Protein AF-A0A397UZJ8-F1 (afdb_monomer)

Solvent-accessible surface area (backbone atoms only — not comparable to full-atom values): 8092 Å² total; per-residue (Å²): 132,84,82,74,68,69,70,55,82,57,39,47,78,68,46,63,51,95,96,43,94,59,41,28,24,28,33,74,71,72,63,54,71,47,63,65,42,72,66,57,50,55,55,48,61,75,68,42,85,66,58,52,74,66,60,54,54,52,46,53,54,48,50,52,51,54,51,53,65,71,64,61,81,81,71,92,78,86,85,90,85,88,84,90,82,83,85,82,87,76,87,76,84,76,79,91,72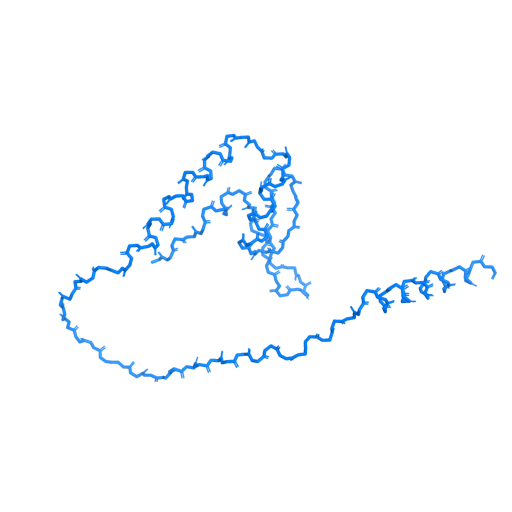,82,80,88,68,80,47,76,66,58,50,51,54,50,53,51,52,52,52,51,58,56,59,62,70,75,109

Foldseek 3Di:
DQDDQPLCVQWAWPQDDVPDPFTKIAGPFPRDIDTPDPVVSVVCQVPPPRDDPVVVVVSVVSNVVSVVVVVPPPDDDDDDDDDDDDDDDDDDPPPPPDPPDQDPVNVVVVVVVVVVVVVVVVD

pLDDT: mean 75.24, std 21.09, range [32.03, 96.19]

Nearest PDB structures (foldseek):
  8tnn-assembly2_E  TM=3.027E-01  e=6.908E+00  Human herpesvirus 4 strain B95-8
  2b8a-assembly1_A  TM=1.884E-01  e=2.389E+00  Rattus norvegicus

Organism: NCBI:txid44941

Mean predicted aligned error: 17.71 Å

Radius of gyration: 23.48 Å; Cα contacts (8 Å, |Δi|>4): 74; chains: 1; bounding box: 44×45×73 Å

Sequence (123 aa):
MGLLHPIWNYFEKLGHVTGFQQPRAKCFECNYEFNEATKPAKKHFKICQLVSNNKYKEYAELEKVYKTTNKKSDSNVEPILSTASSQPSRQSVINFAMVDRITSQEQKALELKFASSIYLFCY

Secondary structure (DSSP, 8-state):
-PPPPGGGGGEEEEEEPTT--SEEEEETTT--EEES-HHHHHHHHHH-TTS-HHHHHHHHHHHHHHHHHHH--------------------------------HHHHHHHHHHHHHHHHTT--

Structure (mmCIF, N/CA/C/O backbone):
data_AF-A0A397UZJ8-F1
#
_entry.id   AF-A0A397UZJ8-F1
#
loop_
_atom_site.group_PDB
_atom_site.id
_atom_site.type_symbol
_atom_site.label_atom_id
_atom_site.label_alt_id
_atom_site.label_comp_id
_atom_site.label_asym_id
_atom_site.label_entity_id
_atom_site.label_seq_id
_atom_site.pdbx_PDB_ins_code
_atom_site.Cartn_x
_atom_site.Cartn_y
_atom_site.Cartn_z
_atom_site.occupancy
_atom_site.B_iso_or_equiv
_atom_site.auth_seq_id
_atom_site.aut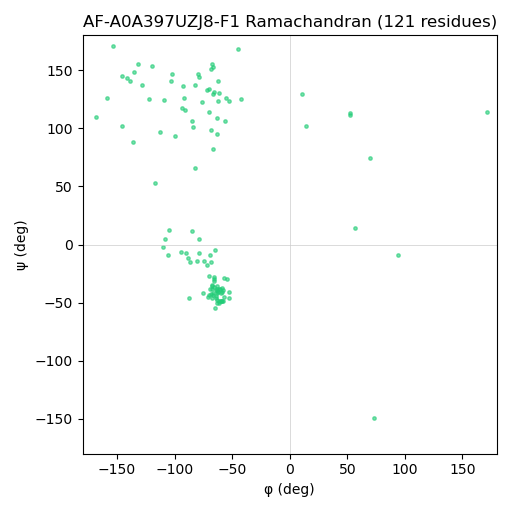h_comp_id
_atom_site.auth_asym_id
_atom_site.auth_atom_id
_atom_site.pdbx_PDB_model_num
ATOM 1 N N . MET A 1 1 ? 2.087 -17.477 16.609 1.00 37.69 1 MET A N 1
ATOM 2 C CA . MET A 1 1 ? 2.001 -16.972 15.221 1.00 37.69 1 MET A CA 1
ATOM 3 C C . MET A 1 1 ? 1.903 -15.457 15.281 1.00 37.69 1 MET A C 1
ATOM 5 O O . MET A 1 1 ? 0.970 -14.960 15.896 1.00 37.69 1 MET A O 1
ATOM 9 N N . GLY A 1 2 ? 2.892 -14.726 14.761 1.00 48.66 2 GLY A N 1
ATOM 10 C CA . GLY A 1 2 ? 2.849 -13.260 14.759 1.00 48.66 2 GLY A CA 1
ATOM 11 C C . GLY A 1 2 ? 1.710 -12.764 13.870 1.00 48.66 2 GLY A C 1
ATOM 12 O O . GLY A 1 2 ? 1.563 -13.239 12.746 1.00 48.66 2 GLY A O 1
ATOM 13 N N . LEU A 1 3 ? 0.889 -11.843 14.373 1.00 61.09 3 LEU A N 1
ATOM 14 C CA . LEU A 1 3 ? -0.151 -11.205 13.568 1.00 61.09 3 LEU A CA 1
ATOM 15 C C . LEU A 1 3 ? 0.524 -10.433 12.427 1.00 61.09 3 LEU A C 1
ATOM 17 O O . LEU A 1 3 ? 1.380 -9.582 12.665 1.00 61.09 3 LEU A O 1
ATOM 21 N N . LEU A 1 4 ? 0.151 -10.734 11.184 1.00 80.25 4 LEU A N 1
ATOM 22 C CA . LEU A 1 4 ? 0.557 -9.938 10.028 1.00 80.25 4 LEU A CA 1
ATOM 23 C C . LEU A 1 4 ? -0.015 -8.522 10.169 1.00 80.25 4 LEU A C 1
ATOM 25 O O . LEU A 1 4 ? -1.143 -8.332 10.623 1.00 80.25 4 LEU A O 1
ATOM 29 N N . HIS A 1 5 ? 0.769 -7.512 9.785 1.00 88.62 5 HIS A N 1
ATOM 30 C CA . HIS A 1 5 ? 0.316 -6.125 9.866 1.00 88.62 5 HIS A CA 1
ATOM 31 C C . HIS A 1 5 ? -0.930 -5.931 8.976 1.00 88.62 5 HIS A C 1
ATOM 33 O O . HIS A 1 5 ? -0.852 -6.224 7.782 1.00 88.62 5 HIS A O 1
ATOM 39 N N . PRO A 1 6 ? -2.034 -5.337 9.472 1.00 93.00 6 PRO A N 1
ATOM 40 C CA . PRO A 1 6 ? -3.311 -5.236 8.742 1.00 93.00 6 PRO A CA 1
ATOM 41 C C . PRO A 1 6 ? -3.260 -4.381 7.467 1.00 93.00 6 PRO A C 1
ATOM 43 O O . PRO A 1 6 ? -4.230 -4.299 6.725 1.00 93.00 6 PRO A O 1
ATOM 46 N N . ILE A 1 7 ? -2.119 -3.738 7.196 1.00 93.75 7 ILE A N 1
ATOM 47 C CA . ILE A 1 7 ? -1.929 -2.947 5.978 1.00 93.75 7 ILE A CA 1
ATOM 48 C C . ILE A 1 7 ? -1.946 -3.858 4.749 1.00 93.75 7 ILE A C 1
ATOM 50 O O . ILE A 1 7 ? -2.382 -3.437 3.688 1.00 93.75 7 ILE A O 1
ATOM 54 N N . TRP A 1 8 ? -1.521 -5.116 4.905 1.00 95.00 8 TRP A N 1
ATOM 55 C CA . TRP A 1 8 ? -1.434 -6.086 3.818 1.00 95.00 8 TRP A CA 1
ATOM 56 C C . TRP A 1 8 ? -2.797 -6.542 3.287 1.00 95.00 8 TRP A C 1
ATOM 58 O O . TRP A 1 8 ? -2.838 -7.144 2.227 1.00 95.00 8 TRP A O 1
ATOM 68 N N . ASN A 1 9 ? -3.907 -6.185 3.940 1.00 94.50 9 ASN A N 1
ATOM 69 C CA . ASN A 1 9 ? -5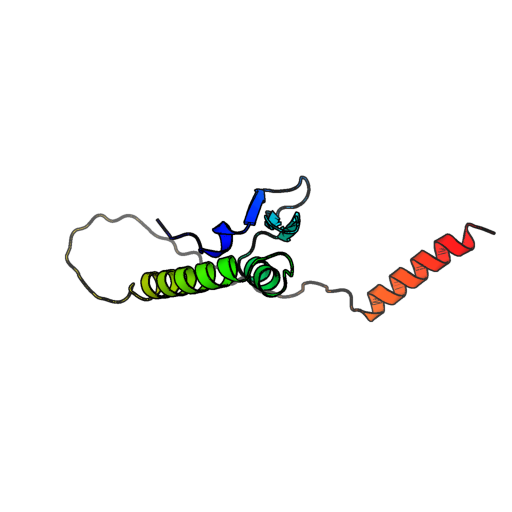.252 -6.416 3.403 1.00 94.50 9 ASN A CA 1
ATOM 70 C C . ASN A 1 9 ? -5.559 -5.547 2.167 1.00 94.50 9 ASN A C 1
ATOM 72 O O . ASN A 1 9 ? -6.515 -5.817 1.452 1.00 94.50 9 ASN A O 1
ATOM 76 N N . TYR A 1 10 ? -4.759 -4.504 1.915 1.00 94.88 10 TYR A N 1
ATOM 77 C CA . TYR A 1 10 ? -4.969 -3.534 0.832 1.00 94.88 10 TYR A CA 1
ATOM 78 C C . TYR A 1 10 ? -3.961 -3.676 -0.320 1.00 94.88 10 TYR A C 1
ATOM 80 O O . TYR A 1 10 ? -3.947 -2.852 -1.240 1.00 94.88 10 TYR A O 1
ATOM 88 N N . PHE A 1 11 ? -3.102 -4.697 -0.261 1.00 95.81 11 PHE A N 1
ATOM 89 C CA . PHE A 1 11 ? -2.035 -4.915 -1.230 1.00 95.81 11 PHE A CA 1
ATOM 90 C C . PHE A 1 11 ? -1.907 -6.392 -1.599 1.00 95.81 11 PHE A C 1
ATOM 92 O O . PHE A 1 11 ? -1.956 -7.267 -0.740 1.00 95.81 11 PHE A O 1
ATOM 99 N N . GLU A 1 12 ? -1.650 -6.654 -2.874 1.00 96.06 12 GLU A N 1
ATOM 100 C CA . GLU A 1 12 ? -1.242 -7.961 -3.377 1.00 96.06 12 GLU A CA 1
ATOM 101 C C . GLU A 1 12 ? 0.266 -8.141 -3.180 1.00 96.06 12 GLU A C 1
ATOM 103 O O . GLU A 1 12 ? 1.034 -7.222 -3.463 1.00 96.06 12 GLU A O 1
ATOM 108 N N . LYS A 1 13 ? 0.713 -9.316 -2.731 1.00 93.88 13 LYS A N 1
ATOM 109 C CA . LYS A 1 13 ? 2.141 -9.659 -2.670 1.00 93.88 13 LYS A CA 1
ATOM 110 C C . LYS A 1 13 ? 2.537 -10.389 -3.949 1.00 93.88 13 LYS A C 1
ATOM 112 O O . LYS A 1 13 ? 2.023 -11.467 -4.218 1.00 93.88 13 LYS A O 1
ATOM 117 N N . LEU A 1 14 ? 3.452 -9.805 -4.719 1.00 90.38 14 LEU A N 1
ATOM 118 C CA . LEU A 1 14 ? 3.869 -10.303 -6.034 1.00 90.38 14 LEU A CA 1
ATOM 119 C C . LEU A 1 14 ? 5.114 -11.206 -5.980 1.00 90.38 14 LEU A C 1
ATOM 121 O O . LEU A 1 14 ? 5.502 -11.777 -6.994 1.00 90.38 14 LEU A O 1
ATOM 125 N N . GLY A 1 15 ? 5.758 -11.339 -4.817 1.00 89.62 15 GLY A N 1
ATOM 126 C CA . GLY A 1 15 ? 6.997 -12.106 -4.684 1.00 89.62 15 GLY A CA 1
ATOM 127 C C . GLY A 1 15 ? 8.197 -11.389 -5.308 1.00 89.62 15 GLY A C 1
ATOM 128 O O . GLY A 1 15 ? 8.272 -10.161 -5.285 1.00 89.62 15 GLY A O 1
ATOM 129 N N . HIS A 1 16 ? 9.162 -12.151 -5.821 1.00 88.75 16 HIS A N 1
ATOM 130 C CA . HIS A 1 16 ? 10.432 -11.629 -6.334 1.00 88.75 16 HIS A CA 1
ATOM 131 C C . HIS A 1 16 ? 10.439 -11.568 -7.861 1.00 88.75 16 HIS A C 1
ATOM 133 O O . HIS A 1 16 ? 9.889 -12.441 -8.528 1.00 88.75 16 HIS A O 1
ATOM 139 N N . VAL A 1 17 ? 11.127 -10.567 -8.408 1.00 82.12 17 VAL A N 1
ATOM 140 C CA . VAL A 1 17 ? 11.456 -10.512 -9.838 1.00 82.12 17 VAL A CA 1
ATOM 141 C C . VAL A 1 17 ? 12.826 -11.147 -10.033 1.00 82.12 17 VAL A C 1
ATOM 143 O O . VAL A 1 17 ? 13.749 -10.869 -9.268 1.00 82.12 17 VAL A O 1
ATOM 146 N N . THR A 1 18 ? 12.983 -11.984 -11.056 1.00 83.38 18 THR A N 1
ATOM 147 C CA . THR A 1 18 ? 14.274 -12.593 -11.399 1.00 83.38 18 THR A CA 1
ATOM 148 C C . THR A 1 18 ? 15.355 -11.515 -11.538 1.00 83.38 18 THR A C 1
ATOM 150 O O . THR A 1 18 ? 15.192 -10.564 -12.297 1.00 83.38 18 THR A O 1
ATOM 153 N N . GLY A 1 19 ? 16.447 -11.642 -10.777 1.00 85.62 19 GLY A N 1
ATOM 154 C CA . GLY A 1 19 ? 17.527 -10.645 -10.716 1.00 85.62 19 GLY A CA 1
ATOM 155 C C . GLY A 1 19 ? 17.405 -9.615 -9.583 1.00 85.62 19 GLY A C 1
ATOM 156 O O . GLY A 1 19 ? 18.373 -8.913 -9.306 1.00 85.62 19 GLY A O 1
ATOM 157 N N . PHE A 1 20 ? 16.277 -9.565 -8.867 1.00 80.19 20 PHE A N 1
ATOM 158 C CA . PHE A 1 20 ? 16.077 -8.708 -7.696 1.00 80.19 20 PHE A CA 1
ATOM 159 C C . PHE A 1 20 ? 15.702 -9.538 -6.465 1.00 80.19 20 PHE A C 1
ATOM 161 O O . PHE A 1 20 ? 14.714 -10.266 -6.452 1.00 80.19 20 PHE A O 1
ATOM 168 N N . GLN A 1 21 ? 16.467 -9.384 -5.382 1.00 85.44 21 GLN A N 1
ATOM 169 C CA . GLN A 1 21 ? 16.213 -10.095 -4.121 1.00 85.44 21 GLN A CA 1
ATOM 170 C C . GLN A 1 21 ? 15.082 -9.488 -3.282 1.00 85.44 21 GLN A C 1
ATOM 172 O O . GLN A 1 21 ? 14.724 -10.047 -2.251 1.00 85.44 21 GLN A O 1
ATOM 177 N N . GLN A 1 22 ? 14.535 -8.332 -3.666 1.00 87.44 22 GLN A N 1
ATOM 178 C CA . GLN A 1 22 ? 13.507 -7.665 -2.872 1.00 87.44 22 GLN A CA 1
ATOM 179 C C . GLN A 1 22 ? 12.107 -8.106 -3.315 1.00 87.44 22 GLN A C 1
ATOM 181 O O . GLN A 1 22 ? 11.791 -7.982 -4.502 1.00 87.44 22 GLN A O 1
ATOM 186 N N . PRO A 1 23 ? 11.260 -8.590 -2.388 1.00 91.44 23 PRO A N 1
ATOM 187 C CA . PRO A 1 23 ? 9.880 -8.906 -2.707 1.00 91.44 23 PRO A CA 1
ATOM 188 C C . PRO A 1 23 ? 9.108 -7.626 -3.037 1.00 91.44 23 PRO A C 1
ATOM 190 O O . PRO A 1 23 ? 9.445 -6.535 -2.562 1.00 91.44 23 PRO A O 1
ATOM 193 N N . ARG A 1 24 ? 8.070 -7.746 -3.861 1.00 93.31 24 ARG A N 1
ATOM 194 C CA . ARG A 1 24 ? 7.245 -6.633 -4.341 1.00 93.31 24 ARG A CA 1
ATOM 195 C C . ARG A 1 24 ? 5.795 -6.804 -3.917 1.00 93.31 24 ARG A C 1
ATOM 197 O O . ARG A 1 24 ? 5.302 -7.913 -3.733 1.00 93.31 24 ARG A O 1
ATOM 204 N N . ALA A 1 25 ? 5.108 -5.680 -3.800 1.00 95.00 25 ALA A N 1
ATOM 205 C CA . ALA A 1 25 ? 3.686 -5.606 -3.542 1.00 95.00 25 ALA A CA 1
ATOM 206 C C . ALA A 1 25 ? 3.017 -4.623 -4.507 1.00 95.00 25 ALA A C 1
ATOM 208 O O . ALA A 1 25 ? 3.662 -3.702 -5.012 1.00 95.00 25 ALA A O 1
ATOM 209 N N . LYS A 1 26 ? 1.721 -4.814 -4.741 1.00 95.75 26 LYS A N 1
ATOM 210 C CA . LYS A 1 26 ? 0.897 -4.013 -5.649 1.00 95.75 26 LYS A CA 1
ATOM 211 C C . LYS A 1 26 ? -0.357 -3.525 -4.938 1.00 95.75 26 LYS A C 1
ATOM 213 O O . LYS A 1 26 ? -0.982 -4.276 -4.198 1.00 95.75 26 LYS A O 1
ATOM 218 N N . CYS A 1 27 ? -0.732 -2.266 -5.136 1.00 96.06 27 CYS A N 1
ATOM 219 C CA . CYS A 1 27 ? -1.988 -1.733 -4.604 1.00 96.06 27 CYS A CA 1
ATOM 220 C C . CYS A 1 27 ? -3.194 -2.291 -5.368 1.00 96.06 27 CYS A C 1
ATOM 222 O O . CYS A 1 27 ? -3.205 -2.230 -6.595 1.00 96.06 27 CYS A O 1
ATOM 224 N N . PHE A 1 28 ? -4.228 -2.754 -4.658 1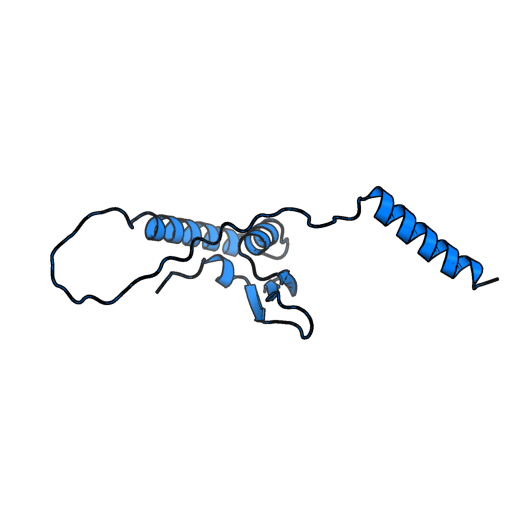.00 96.19 28 PHE A N 1
ATOM 225 C CA . PHE A 1 28 ? -5.455 -3.255 -5.294 1.00 96.19 28 PHE A CA 1
ATOM 226 C C . PHE A 1 28 ? -6.249 -2.181 -6.048 1.00 96.19 28 PHE A C 1
ATOM 228 O O . PHE A 1 28 ? -6.937 -2.504 -7.009 1.00 96.19 28 PHE A O 1
ATOM 235 N N . GLU A 1 29 ? -6.150 -0.910 -5.645 1.00 94.31 29 GLU A N 1
ATOM 236 C CA . GLU A 1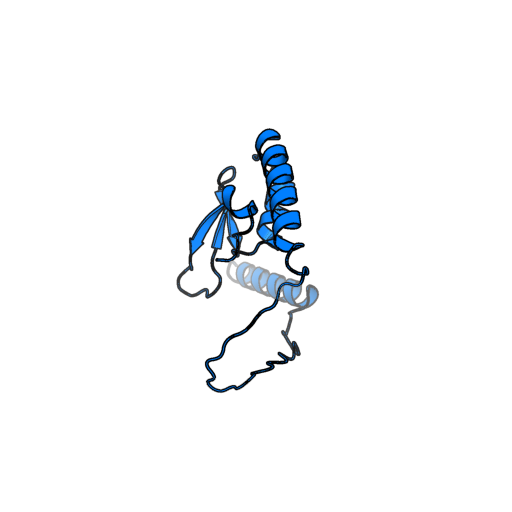 29 ? -6.954 0.159 -6.254 1.00 94.31 29 GLU A CA 1
ATOM 237 C C . GLU A 1 29 ? -6.285 0.774 -7.483 1.00 94.31 29 GLU A C 1
ATOM 239 O O . GLU A 1 29 ? -6.931 1.006 -8.498 1.00 94.31 29 GLU A O 1
ATOM 244 N N . CYS A 1 30 ? -4.988 1.080 -7.388 1.00 94.31 30 CYS A N 1
ATOM 245 C CA . CYS A 1 30 ? -4.273 1.836 -8.419 1.00 94.31 30 CYS A CA 1
ATOM 246 C C . CYS A 1 30 ? -3.254 1.008 -9.201 1.00 94.31 30 CYS A C 1
ATOM 248 O O . CYS A 1 30 ? -2.596 1.546 -10.087 1.00 94.31 30 CYS A O 1
ATOM 250 N N . ASN A 1 31 ? -3.080 -0.272 -8.855 1.00 95.62 31 ASN A N 1
ATOM 251 C CA . ASN A 1 31 ? -2.073 -1.169 -9.427 1.00 95.62 31 ASN A CA 1
ATOM 252 C C . ASN A 1 31 ? -0.620 -0.671 -9.312 1.00 95.62 31 ASN A C 1
ATOM 254 O O . ASN A 1 31 ? 0.272 -1.227 -9.945 1.00 95.62 31 ASN A O 1
ATOM 258 N N . TYR A 1 32 ? -0.352 0.344 -8.485 1.00 94.25 32 TYR A N 1
ATOM 259 C CA . TYR A 1 32 ? 1.006 0.820 -8.244 1.00 94.25 32 TYR A CA 1
ATOM 260 C C . TYR A 1 32 ? 1.825 -0.241 -7.508 1.00 94.25 32 TYR A C 1
ATOM 262 O O . TYR A 1 32 ? 1.404 -0.749 -6.463 1.00 94.25 32 TYR A O 1
ATOM 270 N N . GLU A 1 33 ? 3.011 -0.534 -8.035 1.00 94.06 33 GLU A N 1
ATOM 271 C CA . GLU A 1 33 ? 3.921 -1.542 -7.502 1.00 94.06 33 GLU A CA 1
ATOM 272 C C . GLU A 1 33 ? 5.074 -0.903 -6.720 1.00 94.06 33 GLU A C 1
ATOM 274 O O . GLU A 1 33 ? 5.641 0.117 -7.108 1.00 94.06 33 GLU A O 1
ATOM 279 N N . PHE A 1 34 ? 5.460 -1.527 -5.612 1.00 92.50 34 PHE A N 1
ATOM 280 C CA . PHE A 1 34 ? 6.543 -1.068 -4.746 1.00 92.50 34 PHE A CA 1
ATOM 281 C C . PHE A 1 34 ? 7.168 -2.243 -3.988 1.00 92.50 34 PHE A C 1
ATOM 283 O O . PHE A 1 34 ? 6.653 -3.357 -4.008 1.00 92.50 34 PHE A O 1
ATOM 290 N N . ASN A 1 35 ? 8.289 -2.012 -3.308 1.00 93.38 35 ASN A N 1
ATOM 291 C CA . ASN A 1 35 ? 8.964 -3.064 -2.543 1.00 93.38 35 ASN A CA 1
ATOM 292 C C . ASN A 1 35 ? 8.131 -3.446 -1.310 1.00 93.38 35 ASN A C 1
ATOM 294 O O . ASN A 1 35 ? 7.671 -2.561 -0.584 1.00 93.38 35 ASN A O 1
ATOM 298 N N . GLU A 1 36 ? 7.961 -4.743 -1.052 1.00 92.25 36 GLU A N 1
ATOM 299 C CA . GLU A 1 36 ? 7.142 -5.296 0.031 1.00 92.25 36 GLU A CA 1
ATOM 300 C C . GLU A 1 36 ? 7.739 -4.946 1.405 1.00 92.25 36 GLU A C 1
ATOM 302 O O . GLU A 1 36 ? 8.446 -5.716 2.050 1.00 92.25 36 GLU A O 1
ATOM 307 N N . ALA A 1 37 ? 7.442 -3.737 1.871 1.00 91.81 37 ALA A N 1
ATOM 308 C CA . ALA A 1 37 ? 7.770 -3.264 3.200 1.00 91.81 37 ALA A CA 1
ATOM 309 C C . ALA A 1 37 ? 6.627 -2.412 3.765 1.00 91.81 37 ALA A C 1
ATOM 311 O O . ALA A 1 37 ? 6.003 -1.602 3.075 1.00 91.81 37 ALA A O 1
ATOM 312 N N . THR A 1 38 ? 6.395 -2.544 5.071 1.00 91.50 38 THR A N 1
ATOM 313 C CA . THR A 1 38 ? 5.290 -1.880 5.780 1.00 91.50 38 THR A CA 1
ATOM 314 C C . THR A 1 38 ? 5.342 -0.353 5.664 1.00 91.50 38 THR A C 1
ATOM 316 O O . THR A 1 38 ? 4.306 0.297 5.545 1.00 91.50 38 THR A O 1
ATOM 319 N N . LYS A 1 39 ? 6.541 0.248 5.698 1.00 93.19 39 LYS A N 1
ATOM 320 C CA . LYS A 1 39 ? 6.718 1.709 5.596 1.00 93.19 39 LYS A CA 1
ATOM 321 C C . LYS A 1 39 ? 6.263 2.240 4.220 1.00 93.19 39 LYS A C 1
ATOM 323 O O . LYS A 1 39 ? 5.393 3.114 4.211 1.00 93.19 39 LYS A O 1
ATOM 328 N N . PRO A 1 40 ? 6.773 1.720 3.083 1.00 92.88 40 PRO A N 1
ATOM 329 C CA . PRO A 1 40 ? 6.238 2.020 1.755 1.00 92.88 40 PRO A CA 1
ATOM 330 C C . PRO A 1 40 ? 4.732 1.793 1.624 1.00 92.88 40 PRO A C 1
ATOM 332 O O . PRO A 1 40 ? 4.043 2.696 1.158 1.00 92.88 40 PRO A O 1
ATOM 335 N N . ALA A 1 41 ? 4.213 0.659 2.111 1.00 93.94 41 ALA A N 1
ATOM 336 C CA . ALA A 1 41 ? 2.787 0.341 2.036 1.00 93.94 41 ALA A CA 1
ATOM 337 C C . ALA A 1 41 ? 1.926 1.404 2.737 1.00 93.94 41 ALA A C 1
ATOM 339 O O . ALA A 1 41 ? 1.002 1.948 2.141 1.00 93.94 41 ALA A O 1
ATOM 340 N N . LYS A 1 42 ? 2.278 1.791 3.973 1.00 94.19 42 LYS A N 1
ATOM 341 C CA . LYS A 1 42 ? 1.576 2.862 4.704 1.00 94.19 42 LYS A CA 1
ATOM 342 C C . LYS A 1 42 ? 1.687 4.215 4.012 1.00 94.19 42 LYS A C 1
ATOM 344 O O . LYS A 1 42 ? 0.724 4.978 4.016 1.00 94.19 42 LYS A O 1
ATOM 349 N N . LYS A 1 43 ? 2.864 4.541 3.467 1.00 95.06 43 LYS A N 1
ATOM 350 C CA . LYS A 1 43 ? 3.083 5.806 2.756 1.00 95.06 43 LYS A CA 1
ATOM 351 C C . LYS A 1 43 ? 2.188 5.875 1.526 1.00 95.06 43 LYS A C 1
ATOM 353 O O . LYS A 1 43 ? 1.477 6.859 1.376 1.00 95.06 43 LYS A O 1
ATOM 358 N N . HIS A 1 44 ? 2.202 4.830 0.700 1.00 95.94 44 HIS A N 1
ATOM 359 C CA . HIS A 1 44 ? 1.362 4.743 -0.485 1.00 95.94 44 HIS A CA 1
ATOM 360 C C . HIS A 1 44 ? -0.121 4.775 -0.115 1.00 95.94 44 HIS A C 1
ATOM 362 O O . HIS A 1 44 ? -0.858 5.582 -0.668 1.00 95.94 44 HIS A O 1
ATOM 368 N N . PHE A 1 45 ? -0.539 3.965 0.866 1.00 94.75 45 PHE A N 1
ATOM 369 C CA . PHE A 1 45 ? -1.935 3.893 1.288 1.00 94.75 45 PHE A CA 1
ATOM 370 C C . PHE A 1 45 ? -2.494 5.269 1.627 1.00 94.75 45 PHE A C 1
ATOM 372 O O . PHE A 1 45 ? -3.593 5.537 1.201 1.00 94.75 45 PHE A O 1
ATOM 379 N N . LYS A 1 46 ? -1.733 6.149 2.299 1.00 92.38 46 LYS A N 1
ATOM 380 C CA . LYS A 1 46 ? -2.143 7.521 2.671 1.00 92.38 46 LYS A CA 1
ATOM 381 C C . LYS A 1 46 ? -2.269 8.516 1.519 1.00 92.38 46 LYS A C 1
ATOM 383 O O . LYS A 1 46 ? -2.957 9.517 1.678 1.00 92.38 46 LYS A O 1
ATOM 388 N N . ILE A 1 47 ? -1.530 8.309 0.433 1.00 94.56 47 ILE A N 1
ATOM 389 C CA . ILE A 1 47 ? -1.477 9.253 -0.696 1.00 94.56 47 ILE A CA 1
ATOM 390 C C . ILE A 1 47 ? -2.250 8.742 -1.911 1.00 94.56 47 ILE A C 1
ATOM 392 O O . ILE A 1 47 ? -2.409 9.473 -2.886 1.00 94.56 47 ILE A O 1
ATOM 396 N N . CYS A 1 48 ? -2.698 7.486 -1.884 1.00 93.88 48 CYS A N 1
ATOM 397 C CA . CYS A 1 48 ? -3.413 6.886 -2.992 1.00 93.88 48 CYS A CA 1
ATOM 398 C C . CYS A 1 48 ? -4.798 7.527 -3.117 1.00 93.88 48 CYS A C 1
ATOM 400 O O . CYS A 1 48 ? -5.657 7.360 -2.251 1.00 93.88 48 CYS A O 1
ATOM 402 N N . GLN A 1 49 ? -5.008 8.243 -4.222 1.00 92.31 49 GLN A N 1
ATOM 403 C CA . GLN A 1 49 ? -6.270 8.925 -4.520 1.00 92.31 49 GLN A CA 1
ATOM 404 C C . GLN A 1 49 ? -7.399 7.957 -4.902 1.00 92.31 49 GLN A C 1
ATOM 406 O O . GLN A 1 49 ? -8.565 8.329 -4.839 1.00 92.31 49 GLN A O 1
ATOM 411 N N . LEU A 1 50 ? -7.058 6.719 -5.279 1.00 93.00 50 LEU A N 1
ATOM 412 C CA . LEU A 1 50 ? -8.027 5.683 -5.647 1.00 93.00 50 LEU A CA 1
ATOM 413 C C . LEU A 1 50 ? -8.512 4.859 -4.444 1.00 93.00 50 LEU A C 1
ATOM 415 O O . LEU A 1 50 ? -9.493 4.131 -4.554 1.00 93.00 50 LEU A O 1
ATOM 419 N N . VAL A 1 51 ? -7.872 4.989 -3.276 1.00 91.50 51 VAL A N 1
ATOM 420 C CA . VAL A 1 51 ? -8.355 4.357 -2.043 1.00 91.50 51 VAL A CA 1
ATOM 421 C C . VAL A 1 51 ? -9.548 5.140 -1.505 1.00 91.50 51 VAL A C 1
ATOM 423 O O . VAL A 1 51 ? -9.452 6.327 -1.203 1.00 91.50 51 VAL A O 1
ATOM 426 N N . SER A 1 52 ? -10.682 4.458 -1.345 1.00 90.50 52 SER A N 1
ATOM 427 C CA . SER A 1 52 ? -11.888 5.072 -0.785 1.00 90.50 52 SER A CA 1
ATOM 428 C C . SER A 1 52 ? -11.738 5.426 0.701 1.00 90.50 52 SER A C 1
ATOM 430 O O . SER A 1 52 ? -11.079 4.728 1.476 1.00 90.50 52 SER A O 1
ATOM 432 N N . ASN A 1 53 ? -12.453 6.467 1.139 1.00 89.94 53 ASN A N 1
ATOM 433 C CA . ASN A 1 53 ? -12.523 6.875 2.550 1.00 89.94 53 ASN A CA 1
ATOM 434 C C . ASN A 1 53 ? -12.965 5.748 3.499 1.00 89.94 53 ASN A C 1
ATOM 436 O O . ASN A 1 53 ? -12.540 5.718 4.654 1.00 89.94 53 ASN A O 1
ATOM 440 N N . ASN A 1 54 ? -13.784 4.806 3.028 1.00 91.69 54 ASN A N 1
ATOM 441 C CA . ASN A 1 54 ? -14.223 3.670 3.838 1.00 91.69 54 ASN A CA 1
ATOM 442 C C . ASN A 1 54 ? -13.055 2.734 4.176 1.00 91.69 54 ASN A C 1
ATOM 444 O O . ASN A 1 54 ? -12.890 2.377 5.340 1.00 91.69 54 ASN A O 1
ATOM 448 N N . LYS A 1 55 ? -12.186 2.435 3.200 1.00 91.00 55 LYS A N 1
ATOM 449 C CA . LYS A 1 55 ? -10.979 1.615 3.403 1.00 91.00 55 LYS A CA 1
ATOM 450 C C . LYS A 1 55 ? -9.999 2.275 4.378 1.00 91.00 55 LYS A C 1
ATOM 452 O O . LYS A 1 55 ? -9.387 1.600 5.199 1.00 91.00 55 LYS A O 1
ATOM 457 N N . TYR A 1 56 ? -9.892 3.606 4.362 1.00 90.81 56 TYR A N 1
ATOM 458 C CA . TYR A 1 56 ? -9.096 4.332 5.358 1.00 90.81 56 TYR A CA 1
ATOM 459 C C . TYR A 1 56 ? -9.632 4.180 6.784 1.00 90.81 56 TYR A C 1
ATOM 461 O O . TYR A 1 56 ? -8.846 3.957 7.708 1.00 90.81 56 TYR A O 1
ATOM 469 N N . LYS A 1 57 ? -10.953 4.298 6.971 1.00 90.62 57 LYS A N 1
ATOM 470 C CA . LYS A 1 57 ? -11.596 4.122 8.283 1.00 90.62 57 LYS A CA 1
ATOM 471 C C . LYS A 1 57 ? -11.420 2.695 8.794 1.00 90.62 57 LYS A C 1
ATOM 473 O O . LYS A 1 57 ? -11.015 2.507 9.936 1.00 90.62 57 LYS A O 1
ATOM 478 N N . GLU A 1 58 ? -11.649 1.709 7.932 1.00 92.81 58 GLU A N 1
ATOM 479 C CA . GLU A 1 58 ? -11.449 0.295 8.251 1.00 92.81 58 GLU A CA 1
ATOM 480 C C . GLU A 1 58 ? -9.999 0.014 8.674 1.00 92.81 58 GLU A C 1
ATOM 482 O O . GLU A 1 58 ? -9.756 -0.554 9.740 1.00 92.81 58 GLU A O 1
ATOM 487 N N . TYR A 1 59 ? -9.017 0.493 7.902 1.00 92.81 59 TYR A N 1
ATOM 488 C CA . TYR A 1 59 ? -7.604 0.365 8.259 1.00 92.81 59 TYR A CA 1
ATOM 489 C C . TYR A 1 59 ? -7.281 1.016 9.610 1.00 92.81 59 TYR A C 1
ATOM 491 O O . TYR A 1 59 ? -6.517 0.448 10.392 1.00 92.81 59 TYR A O 1
ATOM 499 N N . ALA A 1 60 ? -7.844 2.191 9.900 1.00 90.62 60 ALA A N 1
ATOM 500 C CA . ALA A 1 60 ? -7.603 2.886 11.161 1.00 90.62 60 ALA A CA 1
ATOM 501 C C . ALA A 1 60 ? -8.084 2.069 12.372 1.00 90.62 60 ALA A C 1
ATOM 503 O O . ALA A 1 60 ? -7.370 1.999 13.374 1.00 90.62 60 ALA A O 1
ATOM 504 N N . GLU A 1 61 ? -9.243 1.411 12.274 1.00 91.94 61 GLU A N 1
ATOM 505 C CA . GLU A 1 61 ? -9.745 0.522 13.329 1.00 91.94 61 GLU A CA 1
ATOM 506 C C . GLU A 1 61 ? -8.875 -0.735 13.475 1.00 91.94 61 GLU A C 1
ATOM 508 O O . GLU A 1 61 ? -8.431 -1.060 14.581 1.00 91.94 61 GLU A O 1
ATOM 513 N N . LEU A 1 62 ? -8.519 -1.388 12.364 1.00 90.12 62 LEU A N 1
ATOM 514 C CA . LEU A 1 62 ? -7.630 -2.556 12.379 1.00 90.12 62 LEU A CA 1
ATOM 515 C C . LEU A 1 62 ? -6.243 -2.225 12.955 1.00 90.12 62 LEU A C 1
ATOM 517 O O . LEU A 1 62 ? -5.661 -3.021 13.696 1.00 90.12 62 LEU A O 1
ATOM 521 N N . GLU A 1 63 ? -5.702 -1.040 12.657 1.00 90.06 63 GLU A N 1
ATOM 522 C CA . GLU A 1 63 ? -4.407 -0.605 13.180 1.00 90.06 63 GLU A CA 1
ATOM 523 C C . GLU A 1 63 ? -4.451 -0.372 14.701 1.00 90.06 63 GLU A C 1
ATOM 525 O O . GLU A 1 63 ? -3.471 -0.678 15.390 1.00 90.06 63 GLU A O 1
ATOM 530 N N . LYS A 1 64 ? -5.569 0.125 15.252 1.00 88.31 64 LYS A N 1
ATOM 531 C CA . LYS A 1 64 ? -5.753 0.257 16.710 1.00 88.31 64 LYS A CA 1
ATOM 532 C C . LYS A 1 64 ? -5.734 -1.108 17.391 1.00 88.31 64 LYS A C 1
ATOM 534 O O . LYS A 1 64 ? -5.008 -1.283 18.370 1.00 88.31 64 LYS A O 1
ATOM 539 N N . VAL A 1 65 ? -6.478 -2.079 16.855 1.00 87.88 65 VAL A N 1
ATOM 540 C CA . VAL A 1 65 ? -6.518 -3.449 17.393 1.00 87.88 65 VAL A CA 1
ATOM 541 C C . VAL A 1 65 ? -5.123 -4.072 17.359 1.00 87.88 65 VAL A C 1
ATOM 543 O O . VAL A 1 65 ? -4.633 -4.531 18.389 1.00 87.88 65 VAL A O 1
ATOM 546 N N . TYR A 1 66 ? -4.440 -3.984 16.214 1.00 87.38 66 TYR A N 1
ATOM 547 C CA . TYR A 1 66 ? -3.086 -4.510 16.033 1.00 87.38 66 TYR A CA 1
ATOM 548 C C . TYR A 1 66 ? -2.069 -3.917 17.023 1.00 87.38 66 TYR A C 1
ATOM 550 O O . TYR A 1 66 ? -1.188 -4.620 17.520 1.00 87.38 66 TYR A O 1
ATOM 558 N N . LYS A 1 67 ? -2.161 -2.616 17.326 1.00 85.81 67 LYS A N 1
ATOM 559 C CA . LYS A 1 67 ? -1.278 -1.967 18.310 1.00 85.81 67 LYS A CA 1
ATOM 560 C C . LYS A 1 67 ? -1.565 -2.440 19.735 1.00 85.81 67 LYS A C 1
ATOM 562 O O . LYS A 1 67 ? -0.623 -2.618 20.500 1.00 85.81 67 LYS A O 1
ATOM 567 N N . THR A 1 68 ? -2.831 -2.651 20.088 1.00 80.81 68 THR A N 1
ATOM 568 C CA . THR A 1 68 ? -3.232 -3.125 21.422 1.00 80.81 68 THR A CA 1
ATOM 569 C C . THR A 1 68 ? -2.788 -4.565 21.668 1.00 80.81 68 THR A C 1
ATOM 571 O O . THR A 1 68 ? -2.262 -4.862 22.738 1.00 80.81 68 THR A O 1
ATOM 574 N N . THR A 1 69 ? -2.933 -5.451 20.679 1.00 77.62 69 THR A N 1
ATOM 575 C CA . THR A 1 69 ? -2.505 -6.854 20.799 1.00 77.62 69 THR A CA 1
ATOM 576 C C . THR A 1 69 ? -0.989 -6.990 20.900 1.00 77.62 69 THR A C 1
ATOM 578 O O . THR A 1 69 ? -0.509 -7.783 21.699 1.00 77.62 69 THR A O 1
ATOM 581 N N . ASN A 1 70 ? -0.224 -6.184 20.157 1.00 69.88 70 ASN A N 1
ATOM 582 C CA . ASN A 1 70 ? 1.242 -6.221 20.212 1.00 69.88 70 ASN A CA 1
ATOM 583 C C . ASN A 1 70 ? 1.847 -5.465 21.411 1.00 69.88 70 ASN A C 1
ATOM 585 O O . ASN A 1 70 ? 3.025 -5.646 21.698 1.00 69.88 70 ASN A O 1
ATOM 589 N N . LYS A 1 71 ? 1.076 -4.624 22.118 1.00 62.34 71 LYS A N 1
ATOM 590 C CA . LYS A 1 71 ? 1.517 -3.957 23.359 1.00 62.34 71 LYS A CA 1
ATOM 591 C C . LYS A 1 71 ? 1.289 -4.787 24.626 1.00 62.34 71 LYS A C 1
ATOM 593 O O . LYS A 1 71 ? 1.840 -4.443 25.663 1.00 62.34 71 LYS A O 1
ATOM 598 N N . LYS A 1 72 ? 0.474 -5.844 24.572 1.00 51.12 72 LYS A N 1
ATOM 599 C CA . LYS A 1 72 ? 0.063 -6.627 25.752 1.00 51.12 72 LYS A CA 1
ATOM 600 C C . LYS A 1 72 ? 1.038 -7.739 26.170 1.00 51.12 72 LYS A C 1
ATOM 602 O O . LYS A 1 72 ? 0.686 -8.549 27.017 1.00 51.12 72 LYS A O 1
ATOM 607 N N . SER A 1 73 ? 2.249 -7.776 25.620 1.00 52.53 73 SER A N 1
ATOM 608 C CA . SER A 1 73 ? 3.221 -8.844 25.893 1.00 52.53 73 SER A CA 1
ATOM 609 C C . SER A 1 73 ? 3.984 -8.717 27.226 1.00 52.53 73 SER A C 1
ATOM 611 O O . SER A 1 73 ? 4.840 -9.554 27.477 1.00 52.53 73 SER A O 1
ATOM 613 N N . ASP A 1 74 ? 3.670 -7.740 28.089 1.00 44.50 74 ASP A N 1
ATOM 614 C CA . ASP A 1 74 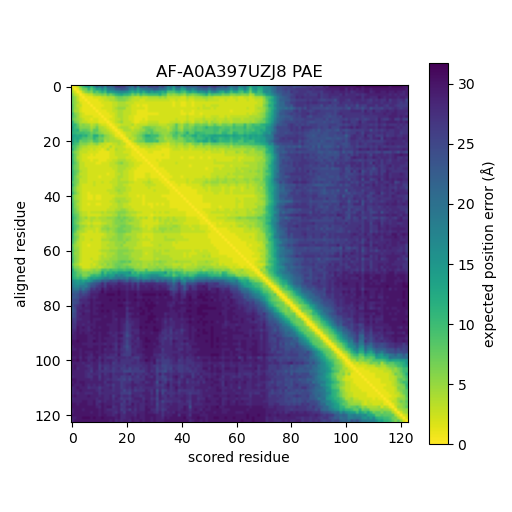? 4.351 -7.511 29.381 1.00 44.50 74 ASP A CA 1
ATOM 615 C C . ASP A 1 74 ? 3.424 -7.684 30.606 1.00 44.50 74 ASP A C 1
ATOM 617 O O . ASP A 1 74 ? 3.330 -6.812 31.469 1.00 44.50 74 ASP A O 1
ATOM 621 N N . SER A 1 75 ? 2.723 -8.817 30.737 1.00 37.38 75 SER A N 1
ATOM 622 C CA . SER A 1 75 ? 2.164 -9.198 32.049 1.00 37.38 75 SER A CA 1
ATOM 623 C C . SER A 1 75 ? 2.368 -10.679 32.373 1.00 37.38 75 SER A C 1
ATOM 625 O O . SER A 1 75 ? 1.538 -11.530 32.066 1.00 37.38 75 SER A O 1
ATOM 627 N N . ASN A 1 76 ? 3.527 -10.931 32.980 1.00 45.00 76 ASN A N 1
ATOM 628 C CA . ASN A 1 76 ? 3.830 -11.860 34.070 1.00 45.00 76 ASN A CA 1
ATOM 629 C C . ASN A 1 76 ? 2.772 -12.936 34.415 1.00 45.00 76 ASN A C 1
ATOM 631 O O . ASN A 1 76 ? 1.828 -12.653 35.152 1.00 45.00 76 ASN A O 1
ATOM 635 N N . VAL A 1 77 ? 3.002 -14.174 33.962 1.00 35.50 77 VAL A N 1
ATOM 636 C CA . VAL A 1 77 ? 2.557 -15.413 34.627 1.00 35.50 77 VAL A CA 1
ATOM 637 C C . VAL A 1 77 ? 3.626 -16.493 34.382 1.00 35.50 77 VAL A C 1
ATOM 639 O O . VAL A 1 77 ? 3.695 -17.065 33.298 1.00 35.50 77 VAL A O 1
ATOM 642 N N . GLU A 1 78 ? 4.472 -16.762 35.378 1.00 41.03 78 GLU A N 1
ATOM 643 C CA . GLU A 1 78 ? 5.133 -18.070 35.558 1.00 41.03 78 GLU A CA 1
ATOM 644 C C . GLU A 1 78 ? 4.126 -19.036 36.232 1.00 41.03 78 GLU A C 1
ATOM 646 O O . GLU A 1 78 ? 3.293 -18.540 37.001 1.00 41.03 78 GLU A O 1
ATOM 651 N N . PRO A 1 79 ? 4.120 -20.371 35.964 1.00 44.31 79 PRO A N 1
ATOM 652 C CA . PRO A 1 79 ? 5.206 -21.271 36.395 1.00 44.31 79 PRO A CA 1
ATOM 653 C C . PRO A 1 79 ? 5.590 -22.471 35.477 1.00 44.31 79 PRO A C 1
ATOM 655 O O . PRO A 1 79 ? 4.744 -23.137 34.894 1.00 44.31 79 PRO A O 1
ATOM 658 N N . ILE A 1 80 ? 6.904 -22.763 35.469 1.00 41.38 80 ILE A N 1
ATOM 659 C CA . ILE A 1 80 ? 7.612 -24.065 35.617 1.00 41.38 80 ILE A CA 1
ATOM 660 C C . ILE A 1 80 ? 7.2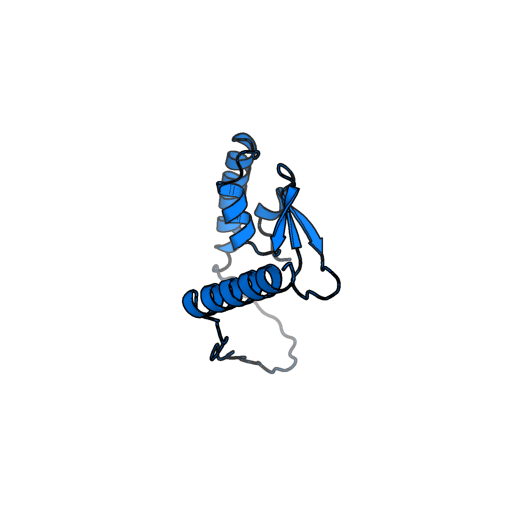10 -25.266 34.713 1.00 41.38 80 ILE A C 1
ATOM 662 O O . ILE A 1 80 ? 6.179 -25.887 34.938 1.00 41.38 80 ILE A O 1
ATOM 666 N N . LEU A 1 81 ? 8.105 -25.709 33.804 1.00 32.03 81 LEU A N 1
ATOM 667 C CA . LEU A 1 81 ? 8.913 -26.955 33.931 1.00 32.03 81 LEU A CA 1
ATOM 668 C C . LEU A 1 81 ? 9.697 -27.299 32.631 1.00 32.03 81 LEU A C 1
ATOM 670 O O . LEU A 1 81 ? 9.131 -27.620 31.593 1.00 32.03 81 LEU A O 1
ATOM 674 N N . SER A 1 82 ? 11.025 -27.221 32.758 1.00 38.03 82 SER A N 1
ATOM 675 C CA . SER A 1 82 ? 12.163 -27.814 32.028 1.00 38.03 82 SER A CA 1
ATOM 676 C C . SER A 1 82 ? 11.976 -28.561 30.694 1.00 38.03 82 SER A C 1
ATOM 678 O O . SER A 1 82 ? 11.335 -29.602 30.649 1.00 38.03 82 SER A O 1
ATOM 680 N N . THR A 1 83 ? 12.770 -28.186 29.677 1.00 32.44 83 THR A N 1
ATOM 681 C CA . THR A 1 83 ? 13.791 -29.067 29.049 1.00 32.44 83 THR A CA 1
ATOM 682 C C . THR A 1 83 ? 14.836 -28.204 28.324 1.00 32.44 83 THR A C 1
ATOM 684 O O . THR A 1 83 ? 14.503 -27.337 27.522 1.00 32.44 83 THR A O 1
ATOM 687 N N . ALA A 1 84 ? 16.109 -28.421 28.649 1.00 41.91 84 ALA A N 1
ATOM 688 C CA . ALA A 1 84 ? 17.265 -27.703 28.122 1.00 41.91 84 ALA A CA 1
ATOM 689 C C . ALA A 1 84 ? 17.671 -28.177 26.714 1.00 41.91 84 ALA A C 1
ATOM 691 O O . ALA A 1 84 ? 17.668 -29.379 26.467 1.00 41.91 84 ALA A O 1
ATOM 692 N N . SER A 1 85 ? 18.135 -27.264 25.846 1.00 33.28 85 SER A N 1
ATOM 693 C CA . SER A 1 85 ? 19.293 -27.519 24.967 1.00 33.28 85 SER A CA 1
ATOM 694 C C . SER A 1 85 ? 19.809 -26.240 24.279 1.00 33.28 85 SER A C 1
ATOM 696 O O . SER A 1 85 ? 19.158 -25.682 23.403 1.00 33.28 85 SER A O 1
ATOM 698 N N . SER A 1 86 ? 20.990 -25.805 24.725 1.00 37.19 86 SER A N 1
ATOM 699 C CA . SER A 1 86 ? 22.116 -25.211 23.979 1.00 37.19 86 SER A CA 1
ATOM 700 C C . SER A 1 86 ? 21.918 -24.006 23.025 1.00 37.19 86 SER A C 1
ATOM 702 O O . SER A 1 86 ? 21.422 -24.115 21.910 1.00 37.19 86 SER A O 1
ATOM 704 N N . GLN A 1 87 ? 22.480 -22.872 23.468 1.00 37.53 87 GLN A N 1
ATOM 705 C CA . GLN A 1 87 ? 22.972 -21.680 22.736 1.00 37.53 87 GLN A CA 1
ATOM 706 C C . GLN A 1 87 ? 23.821 -22.009 21.465 1.00 37.53 87 GLN A C 1
ATOM 708 O O . GLN A 1 87 ? 24.265 -23.150 21.348 1.00 37.53 87 GLN A O 1
ATOM 713 N N . PRO A 1 88 ? 24.152 -21.051 20.549 1.00 43.44 88 PRO A N 1
ATOM 714 C CA . PRO A 1 88 ? 24.537 -19.673 20.874 1.00 43.44 88 PRO A CA 1
ATOM 715 C C . PRO A 1 88 ? 23.918 -18.529 20.055 1.00 43.44 88 PRO A C 1
ATOM 717 O O . PRO A 1 88 ? 23.684 -18.580 18.850 1.00 43.44 88 PRO A O 1
ATOM 720 N N . SER A 1 89 ? 23.773 -17.426 20.784 1.00 46.56 89 SER A N 1
ATOM 721 C CA . SER A 1 89 ? 23.625 -16.043 20.347 1.00 46.56 89 SER A CA 1
ATOM 722 C C . SER A 1 89 ? 24.562 -15.659 19.197 1.00 46.56 89 SER A C 1
ATOM 724 O O . SER A 1 89 ? 25.784 -15.711 19.341 1.00 46.56 89 SER A O 1
ATOM 726 N N . ARG A 1 90 ? 23.996 -15.141 18.103 1.00 38.72 90 ARG A N 1
ATOM 727 C CA . ARG A 1 90 ? 24.715 -14.264 17.172 1.00 38.72 90 ARG A CA 1
ATOM 728 C C . ARG A 1 90 ? 24.122 -12.861 17.241 1.00 38.72 90 ARG A C 1
ATOM 730 O O . ARG A 1 90 ? 23.131 -12.556 16.589 1.00 38.72 90 ARG A O 1
ATOM 737 N N . GLN A 1 91 ? 24.763 -12.005 18.034 1.00 43.81 91 GLN A N 1
ATOM 738 C CA . GLN A 1 91 ? 24.748 -10.564 17.800 1.00 43.81 91 GLN A CA 1
ATOM 739 C C . GLN A 1 91 ? 25.423 -10.309 16.449 1.00 43.81 91 GLN A C 1
ATOM 741 O O . GLN A 1 91 ? 26.635 -10.456 16.326 1.00 43.81 91 GLN A O 1
ATOM 746 N N . SER A 1 92 ? 24.656 -9.928 15.431 1.00 42.88 92 SER A N 1
ATOM 747 C CA . SER A 1 92 ? 25.214 -9.285 14.242 1.00 42.88 92 SER A CA 1
ATOM 748 C C . SER A 1 92 ? 24.993 -7.782 14.361 1.00 42.88 92 SER A C 1
ATOM 750 O O . SER A 1 92 ? 23.939 -7.260 13.996 1.00 42.88 92 SER A O 1
ATOM 752 N N . VAL A 1 93 ? 25.996 -7.087 14.893 1.00 44.72 93 VAL A N 1
ATOM 753 C CA . VAL A 1 93 ? 26.168 -5.650 14.676 1.00 44.72 93 VAL A CA 1
ATOM 754 C C . VAL A 1 93 ? 26.547 -5.491 13.206 1.00 44.72 93 VAL A C 1
ATOM 756 O O . VAL A 1 93 ? 27.687 -5.735 12.823 1.00 44.72 93 VAL A O 1
ATOM 759 N N . ILE A 1 94 ? 25.578 -5.164 12.352 1.00 48.44 94 ILE A N 1
ATOM 760 C CA . ILE A 1 94 ? 25.866 -4.837 10.955 1.00 48.44 94 ILE A CA 1
ATOM 761 C C . ILE A 1 94 ? 26.261 -3.360 10.925 1.00 48.44 94 ILE A C 1
ATOM 763 O O . ILE A 1 94 ? 25.411 -2.474 10.998 1.00 48.44 94 ILE A O 1
ATOM 767 N N . ASN A 1 95 ? 27.570 -3.119 10.852 1.00 43.28 95 ASN A N 1
ATOM 768 C CA . ASN A 1 95 ? 28.159 -1.827 10.519 1.00 43.28 95 ASN A CA 1
ATOM 769 C C . ASN A 1 95 ? 27.612 -1.359 9.163 1.00 43.28 95 ASN A C 1
ATOM 771 O O . ASN A 1 95 ? 27.989 -1.881 8.117 1.00 43.28 95 ASN A O 1
ATOM 775 N N . PHE A 1 96 ? 26.726 -0.365 9.179 1.00 45.62 96 PHE A N 1
ATOM 776 C CA . PHE A 1 96 ? 26.264 0.335 7.982 1.00 45.62 96 PHE A CA 1
ATOM 777 C C . PHE A 1 96 ? 27.293 1.414 7.611 1.00 45.62 96 PHE A C 1
ATOM 779 O O . PHE A 1 96 ? 27.037 2.608 7.741 1.00 45.62 96 PHE A O 1
ATOM 786 N N . ALA A 1 97 ? 28.495 0.994 7.222 1.00 47.12 97 ALA A N 1
ATOM 787 C CA . ALA A 1 97 ? 29.525 1.887 6.708 1.00 47.12 97 ALA A CA 1
ATOM 788 C C . ALA A 1 97 ? 29.694 1.635 5.204 1.00 47.12 97 ALA A C 1
ATOM 790 O O .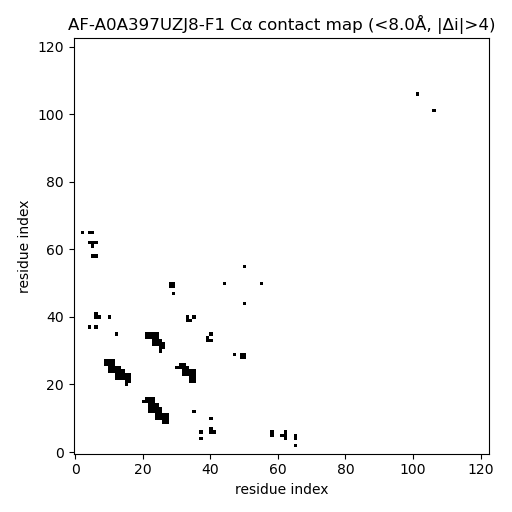 ALA A 1 97 ? 29.950 0.510 4.793 1.00 47.12 97 ALA A O 1
ATOM 791 N N . MET A 1 98 ? 29.541 2.710 4.424 1.00 54.69 98 MET A N 1
ATOM 792 C CA . MET A 1 98 ? 29.772 2.806 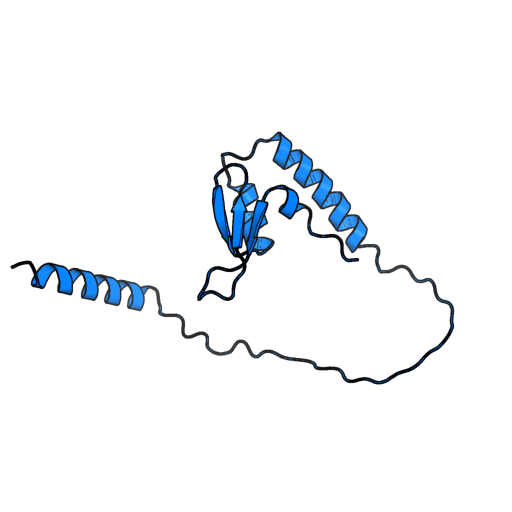2.975 1.00 54.69 98 MET A CA 1
ATOM 793 C C . MET A 1 98 ? 28.778 2.062 2.073 1.00 54.69 98 MET A C 1
ATOM 795 O O . MET A 1 98 ? 29.088 1.075 1.417 1.00 54.69 98 MET A O 1
ATOM 799 N N . VAL A 1 99 ? 27.575 2.629 1.952 1.00 56.78 99 VAL A N 1
ATOM 800 C CA . VAL A 1 99 ? 26.899 2.619 0.648 1.00 56.78 99 VAL A CA 1
ATOM 801 C C . VAL A 1 99 ? 27.450 3.826 -0.102 1.00 56.78 99 VAL A C 1
ATOM 803 O O . VAL A 1 99 ? 27.102 4.950 0.262 1.00 56.78 99 VAL A O 1
ATOM 806 N N . ASP A 1 100 ? 28.312 3.608 -1.098 1.00 54.72 100 ASP A N 1
ATOM 807 C CA . ASP A 1 100 ? 28.748 4.661 -2.022 1.00 54.72 100 ASP A CA 1
ATOM 808 C C . ASP A 1 100 ? 27.526 5.157 -2.795 1.00 54.72 100 ASP A C 1
ATOM 810 O O . ASP A 1 100 ? 27.054 4.555 -3.761 1.00 54.72 100 ASP A O 1
ATOM 814 N N . ARG A 1 101 ? 26.929 6.232 -2.283 1.00 70.62 101 ARG A N 1
ATOM 815 C CA . ARG A 1 101 ? 25.811 6.904 -2.927 1.00 70.62 101 ARG A CA 1
ATOM 816 C C . ARG A 1 101 ? 26.390 7.972 -3.826 1.00 70.62 101 ARG A C 1
ATOM 818 O O . ARG A 1 101 ? 26.963 8.940 -3.338 1.00 70.62 101 ARG A O 1
ATOM 825 N N . ILE A 1 102 ? 26.171 7.797 -5.121 1.00 74.25 102 ILE A N 1
ATOM 826 C CA . ILE A 1 102 ? 26.422 8.825 -6.123 1.00 74.25 102 ILE A CA 1
ATOM 827 C C . ILE A 1 102 ? 25.633 10.070 -5.706 1.00 74.25 102 ILE A C 1
ATOM 829 O O . ILE A 1 102 ? 24.432 10.004 -5.415 1.00 74.25 102 ILE A O 1
ATOM 833 N N . THR A 1 103 ? 26.315 11.201 -5.609 1.00 73.38 103 THR A N 1
ATOM 834 C CA . THR A 1 103 ? 25.684 12.471 -5.263 1.00 73.38 103 THR A CA 1
ATOM 835 C C . THR A 1 103 ? 24.746 12.916 -6.386 1.00 73.38 103 THR A C 1
ATOM 837 O O . THR A 1 103 ? 24.924 12.576 -7.556 1.00 73.38 103 THR A O 1
ATOM 840 N N . SER A 1 104 ? 23.744 13.738 -6.062 1.00 75.88 104 SER A N 1
ATOM 841 C CA . SER A 1 104 ? 22.833 14.283 -7.084 1.00 75.88 104 SER A CA 1
ATOM 842 C C . SER A 1 104 ? 23.579 15.063 -8.179 1.00 75.88 104 SER A C 1
ATOM 844 O O . SER A 1 104 ? 23.135 15.103 -9.326 1.00 75.88 104 SER A O 1
ATOM 846 N N . GLN A 1 105 ? 24.730 15.653 -7.845 1.00 80.62 105 GLN A N 1
ATOM 847 C CA . GLN A 1 105 ? 25.585 16.349 -8.801 1.00 80.62 105 GLN A CA 1
ATOM 848 C C . GLN A 1 105 ? 26.277 15.383 -9.770 1.00 80.62 105 GLN A C 1
ATOM 850 O O . GLN A 1 105 ? 26.263 15.622 -10.977 1.00 80.62 105 GLN A O 1
ATOM 855 N N . GLU A 1 106 ? 26.834 14.280 -9.270 1.00 78.12 106 GLU A N 1
ATOM 856 C CA . GLU A 1 106 ? 27.445 13.243 -10.107 1.00 78.12 106 GLU A CA 1
ATOM 857 C C . GLU A 1 106 ? 26.410 12.566 -11.009 1.00 78.12 106 GLU A C 1
ATOM 859 O O . GLU A 1 106 ? 26.674 12.352 -12.192 1.00 78.12 106 GLU A O 1
ATOM 864 N N . GLN A 1 107 ? 25.202 12.318 -10.496 1.00 82.88 107 GLN A N 1
ATOM 865 C CA . GLN A 1 107 ? 24.106 11.782 -11.299 1.00 82.88 107 GLN A CA 1
ATOM 866 C C . GLN A 1 107 ? 23.759 12.715 -12.472 1.00 82.88 107 GLN A C 1
ATOM 868 O O . GLN A 1 107 ? 23.718 12.269 -13.617 1.00 82.88 107 GLN A O 1
ATOM 873 N N . LYS A 1 108 ? 23.590 14.021 -12.221 1.00 84.38 108 LYS A N 1
ATOM 874 C CA . LYS A 1 108 ? 23.318 15.003 -13.287 1.00 84.38 108 LYS A CA 1
ATOM 875 C C . LYS A 1 108 ? 24.444 15.083 -14.318 1.00 84.38 108 LYS A C 1
ATOM 877 O O . LYS A 1 108 ? 24.178 15.233 -15.507 1.00 84.38 108 LYS A O 1
ATOM 882 N N . ALA A 1 109 ? 25.699 14.980 -13.881 1.00 83.81 109 ALA A N 1
ATOM 883 C CA . ALA A 1 109 ? 26.843 14.985 -14.790 1.00 83.81 109 ALA A CA 1
ATOM 884 C C . ALA A 1 109 ? 26.855 13.751 -15.710 1.00 83.81 109 ALA A C 1
ATOM 886 O O . ALA A 1 109 ? 27.209 13.861 -16.885 1.00 83.81 109 ALA A O 1
ATOM 887 N N . LEU A 1 110 ? 26.448 12.587 -15.196 1.00 83.75 110 LEU A N 1
ATOM 888 C CA . LEU A 1 110 ? 26.315 11.358 -15.981 1.00 83.75 110 LEU A CA 1
ATOM 889 C C . LEU A 1 110 ? 25.148 11.435 -16.971 1.00 83.75 110 LEU A C 1
ATOM 891 O O . LEU A 1 110 ? 25.326 11.084 -18.136 1.00 83.75 110 LEU A O 1
ATOM 895 N N . GLU A 1 111 ? 23.996 11.956 -16.544 1.00 86.06 111 GLU A N 1
ATOM 896 C CA . GLU A 1 111 ? 22.834 12.182 -17.416 1.00 86.06 111 GLU A CA 1
ATOM 897 C C . GLU A 1 111 ? 23.176 13.138 -18.571 1.00 86.06 111 GLU A C 1
ATOM 899 O O . GLU A 1 111 ? 22.839 12.868 -19.724 1.00 86.06 111 GLU A O 1
ATOM 904 N N . LEU A 1 112 ? 23.926 14.210 -18.290 1.00 85.31 112 LEU A N 1
ATOM 905 C CA . LEU A 1 112 ? 24.362 15.163 -19.310 1.00 85.31 112 LEU A CA 1
ATOM 906 C C . LEU A 1 112 ? 25.356 14.538 -20.302 1.00 85.31 112 LEU A C 1
ATOM 908 O O . LEU A 1 112 ? 25.242 14.757 -21.505 1.00 85.31 112 LEU A O 1
ATOM 912 N N . LYS A 1 113 ? 26.312 13.726 -19.827 1.00 82.69 113 LYS A N 1
ATOM 913 C CA . LYS A 1 113 ? 27.241 12.994 -20.708 1.00 82.69 113 LYS A CA 1
ATOM 914 C C . LYS A 1 113 ? 26.509 12.002 -21.608 1.00 82.69 113 LYS A C 1
ATOM 916 O O . LYS A 1 113 ? 26.822 11.922 -22.793 1.00 82.69 113 LYS A O 1
ATOM 921 N N . PHE A 1 114 ? 25.533 11.283 -21.060 1.00 84.31 114 PHE A N 1
ATOM 922 C CA . PHE A 1 114 ? 24.704 10.359 -21.825 1.00 84.31 114 PHE A CA 1
ATOM 923 C C . PHE A 1 114 ? 23.914 11.093 -22.916 1.00 84.31 114 PHE A C 1
ATOM 925 O O . PHE A 1 114 ? 24.012 10.732 -24.089 1.00 84.31 114 PHE A O 1
ATOM 932 N N . ALA A 1 115 ? 23.221 12.179 -22.563 1.00 83.31 115 ALA A N 1
ATOM 933 C CA . ALA A 1 115 ? 22.483 12.998 -23.523 1.00 83.31 115 ALA A CA 1
ATOM 934 C C . ALA A 1 115 ? 23.390 13.537 -24.644 1.00 83.31 115 ALA A C 1
ATOM 936 O O . ALA A 1 115 ? 23.056 13.405 -25.820 1.00 83.31 115 ALA A O 1
ATOM 937 N N . SER A 1 116 ? 24.572 14.060 -24.299 1.00 75.00 116 SER A N 1
ATOM 938 C CA . SER A 1 116 ? 25.548 14.546 -25.282 1.00 75.00 116 SER A CA 1
ATOM 939 C C . SER A 1 116 ? 26.059 13.439 -26.204 1.00 75.00 116 SER A C 1
ATOM 941 O O . SER A 1 116 ? 26.226 13.676 -27.396 1.00 75.00 116 SER A O 1
ATOM 943 N N . SER A 1 117 ? 26.272 12.224 -25.686 1.00 76.12 117 SER A N 1
ATOM 944 C CA . SER A 1 117 ? 26.731 11.088 -26.498 1.00 76.12 117 SER A CA 1
ATOM 945 C C . SER A 1 117 ? 25.705 10.636 -27.542 1.00 76.12 117 SER A C 1
ATOM 947 O O . SER A 1 117 ? 26.093 10.228 -28.631 1.00 76.12 117 SER A O 1
ATOM 949 N N . ILE A 1 118 ? 24.408 10.774 -27.249 1.00 74.38 118 ILE A N 1
ATOM 950 C CA . ILE A 1 118 ? 23.330 10.499 -28.210 1.00 74.38 118 ILE A CA 1
ATOM 951 C C . ILE A 1 118 ? 23.231 11.625 -29.240 1.00 74.38 118 ILE A C 1
ATOM 953 O O . ILE A 1 118 ? 23.073 11.366 -30.432 1.00 74.38 118 ILE A O 1
ATOM 957 N N . TYR A 1 119 ? 23.356 12.877 -28.794 1.00 63.28 119 TYR A N 1
ATOM 958 C CA . TYR A 1 119 ? 23.227 14.038 -29.673 1.00 63.28 119 TYR A CA 1
ATOM 959 C C . TYR A 1 119 ? 24.372 14.136 -30.694 1.00 63.28 119 TYR A C 1
ATOM 961 O O . TYR A 1 119 ? 24.140 14.511 -31.839 1.00 63.28 119 TYR A O 1
ATOM 969 N N . LEU A 1 120 ? 25.589 13.738 -30.308 1.00 55.81 120 LEU A N 1
ATOM 970 C CA . LEU A 1 120 ? 26.760 13.671 -31.193 1.00 55.81 120 LEU A CA 1
ATOM 971 C C . LEU A 1 120 ? 26.734 12.492 -32.177 1.00 55.81 120 LEU A C 1
ATOM 973 O O . LEU A 1 120 ? 27.515 12.494 -33.117 1.00 55.81 120 LEU A O 1
ATOM 977 N N . PHE A 1 121 ? 25.863 11.497 -31.984 1.00 50.56 121 PHE A N 1
ATOM 978 C CA . PHE A 1 121 ? 25.728 10.357 -32.901 1.00 50.56 121 PHE A CA 1
ATOM 979 C C . PHE A 1 121 ? 24.688 10.600 -34.012 1.00 50.56 121 PHE A C 1
ATOM 981 O O . PHE A 1 121 ? 24.546 9.778 -34.912 1.00 50.56 121 PHE A O 1
ATOM 988 N N . CYS A 1 122 ? 23.941 11.708 -33.937 1.00 50.06 122 CYS A N 1
ATOM 989 C CA . CYS A 1 122 ? 22.873 12.058 -34.880 1.00 50.06 122 CYS A CA 1
ATOM 990 C C . CYS A 1 122 ? 23.252 13.175 -35.876 1.00 50.06 122 CYS A C 1
ATOM 992 O O . CYS A 1 122 ? 22.360 13.696 -36.544 1.00 50.06 122 CYS A O 1
ATOM 994 N N . TYR A 1 123 ? 24.536 13.537 -35.979 1.00 45.88 123 TYR A N 1
ATOM 995 C CA . TYR A 1 123 ? 25.083 14.442 -36.999 1.00 45.88 123 TYR A CA 1
ATOM 996 C C . TYR A 1 123 ? 26.312 13.831 -37.666 1.00 45.88 123 TYR A C 1
ATOM 998 O O . TYR A 1 123 ? 27.178 13.318 -36.925 1.00 45.88 123 TYR A O 1
#